Protein AF-P75148-F1 (afdb_monomer_lite)

Organism: Mycoplasma pneumoniae (strain ATCC 29342 / M129 / Subtype 1) (NCBI:txid272634)

pLDDT: mean 83.16, std 11.14, range [48.03, 94.62]

Foldseek 3Di:
DWDWDDDQFKIKIKDWPDWDWDDDDQQWIKIKTKMKIWIFTQDPDDPDDDDAHHRDIWIKIKIKMKTAAPVDGDDPVQQDPVVNFGKTFIWIKMAMATPDPNNNVVCVTPVNVVVGMDIDGRDIDSVVVVCVVVND

Secondary structure (DSSP, 8-state):
-EEEEE-SSEEEEEEEEEEEEEEEETTEEEEEEEEEEEEEE--S--SSS--PPTT-EEEEEEEEEEEE-SSS---GGGEEGGGTEEEEEEEEEEEEEESSHHHHHHHHSHHHHTTSEEEEEEEEEEHHHHHHHHH-

Radius of gyration: 17.59 Å; chains: 1; bounding box: 46×27×44 Å

Structure (mmCIF, N/CA/C/O backbone):
data_AF-P75148-F1
#
_entry.id   AF-P75148-F1
#
loop_
_atom_site.group_PDB
_atom_site.id
_atom_site.type_symbol
_atom_site.label_atom_id
_atom_site.label_alt_id
_atom_site.label_comp_id
_atom_site.label_asym_id
_atom_site.label_entity_id
_atom_site.label_seq_id
_atom_site.pdbx_PDB_ins_code
_atom_site.Cartn_x
_atom_site.Cartn_y
_atom_site.Cartn_z
_atom_site.occupancy
_atom_site.B_iso_or_equiv
_atom_site.auth_seq_id
_atom_site.auth_comp_id
_atom_site.auth_asym_id
_atom_site.auth_atom_id
_atom_site.pdbx_PDB_model_num
ATOM 1 N N . MET A 1 1 ? -13.034 -3.410 -14.388 1.00 48.03 1 MET A N 1
ATOM 2 C CA . MET A 1 1 ? -13.212 -2.039 -14.906 1.00 48.03 1 MET A CA 1
ATOM 3 C C . MET A 1 1 ? -11.846 -1.460 -15.230 1.00 48.03 1 MET A C 1
ATOM 5 O O . MET A 1 1 ? -10.883 -1.900 -14.612 1.00 48.03 1 MET A O 1
ATOM 9 N N . LYS A 1 2 ? -11.750 -0.571 -16.224 1.00 57.91 2 LYS A N 1
ATOM 10 C CA . LYS A 1 2 ? -10.514 0.127 -16.591 1.00 57.91 2 LYS A CA 1
ATOM 11 C C . LYS A 1 2 ? -10.777 1.623 -16.457 1.00 57.91 2 LYS A C 1
ATOM 13 O O . LYS A 1 2 ? -11.615 2.134 -17.196 1.00 57.91 2 LYS A O 1
ATOM 18 N N . ILE A 1 3 ? -10.085 2.297 -15.543 1.00 58.72 3 ILE A N 1
ATOM 19 C CA . ILE A 1 3 ? -10.056 3.763 -15.489 1.00 58.72 3 ILE A CA 1
ATOM 20 C C . ILE A 1 3 ? -8.789 4.263 -16.153 1.00 58.72 3 ILE A C 1
ATOM 22 O O . ILE A 1 3 ? -7.709 3.709 -15.943 1.00 58.72 3 ILE A O 1
ATOM 26 N N . SER A 1 4 ? -8.950 5.317 -16.951 1.00 59.22 4 SER A N 1
ATOM 27 C CA . SER A 1 4 ? -7.868 6.117 -17.506 1.00 59.22 4 SER A CA 1
ATOM 28 C C . SER A 1 4 ? -7.913 7.527 -16.921 1.00 59.22 4 SER A C 1
ATOM 30 O O . SER A 1 4 ? -8.882 8.251 -17.148 1.00 59.22 4 SER A O 1
ATOM 32 N N . LEU A 1 5 ? -6.857 7.933 -16.218 1.00 61.34 5 LEU A N 1
ATOM 33 C CA . LEU A 1 5 ? -6.591 9.337 -15.891 1.00 61.34 5 LEU A CA 1
ATOM 34 C C . LEU A 1 5 ? -5.468 9.829 -16.800 1.00 61.34 5 LEU A C 1
ATOM 36 O O . LEU A 1 5 ? -4.461 9.139 -16.945 1.00 61.34 5 LEU A O 1
ATOM 40 N N . SER A 1 6 ? -5.613 11.002 -17.411 1.00 58.41 6 SER A N 1
ATOM 41 C CA . SER A 1 6 ? -4.587 11.585 -18.280 1.00 58.41 6 SER A CA 1
ATOM 42 C C . SER A 1 6 ? -4.250 13.007 -17.857 1.00 58.41 6 SER A C 1
ATOM 44 O O . SER A 1 6 ? -5.140 13.842 -17.710 1.00 58.41 6 SER A O 1
ATOM 46 N N . THR A 1 7 ? -2.960 13.286 -17.725 1.00 70.19 7 THR A N 1
ATOM 47 C CA . THR A 1 7 ? -2.394 14.637 -17.679 1.00 70.19 7 THR A CA 1
ATOM 48 C C . THR A 1 7 ? -1.557 14.866 -18.941 1.00 70.19 7 THR A C 1
ATOM 50 O O . THR A 1 7 ? -1.349 13.945 -19.731 1.00 70.19 7 THR A O 1
ATOM 53 N N . SER A 1 8 ? -1.029 16.077 -19.137 1.00 75.94 8 SER A N 1
ATOM 54 C CA . SER A 1 8 ? -0.086 16.348 -20.234 1.00 75.94 8 SER A CA 1
ATOM 55 C C . SER A 1 8 ? 1.212 15.532 -20.141 1.00 75.94 8 SER A C 1
ATOM 57 O O . SER A 1 8 ? 1.906 15.383 -21.144 1.00 75.94 8 SER A O 1
ATOM 59 N N . LEU A 1 9 ? 1.545 15.002 -18.959 1.00 75.12 9 LEU A N 1
ATOM 60 C CA . LEU A 1 9 ? 2.811 14.317 -18.691 1.00 75.12 9 LEU A CA 1
ATOM 61 C C . LEU A 1 9 ? 2.688 12.795 -18.664 1.00 75.12 9 LEU A C 1
ATOM 63 O O . LEU A 1 9 ? 3.672 12.112 -18.935 1.00 75.12 9 LEU A O 1
ATOM 67 N N . PHE A 1 10 ? 1.518 12.247 -18.340 1.00 77.25 10 PHE A N 1
ATOM 68 C CA . PHE A 1 10 ? 1.318 10.801 -18.259 1.00 77.25 10 PHE A CA 1
ATOM 69 C C . PHE A 1 10 ? -0.160 10.412 -18.348 1.00 77.25 10 PHE A C 1
ATOM 71 O O . PHE A 1 10 ? -1.044 11.201 -18.010 1.00 77.25 10 PHE A O 1
ATOM 78 N N . SER A 1 11 ? -0.425 9.161 -18.724 1.00 85.62 11 SER A N 1
ATOM 79 C CA . SER A 1 11 ? -1.710 8.503 -18.468 1.00 85.62 11 SER A CA 1
ATOM 80 C C . SER A 1 11 ? -1.548 7.319 -17.530 1.00 85.62 11 SER A C 1
ATOM 82 O O . SER A 1 11 ? -0.566 6.587 -17.618 1.00 85.62 11 SER A O 1
ATOM 84 N N . ILE A 1 12 ? -2.536 7.105 -16.672 1.00 86.25 12 ILE A N 1
ATOM 85 C CA . ILE A 1 12 ? -2.616 5.972 -15.755 1.00 86.25 12 ILE A CA 1
ATOM 86 C C . ILE A 1 12 ? -3.782 5.107 -16.193 1.00 86.25 12 ILE A C 1
ATOM 88 O O . ILE A 1 12 ? -4.910 5.589 -16.238 1.00 86.25 12 ILE A O 1
ATOM 92 N N . GLU A 1 13 ? -3.516 3.840 -16.480 1.00 89.62 13 GLU A N 1
ATOM 93 C CA . GLU A 1 13 ? -4.540 2.812 -16.606 1.00 89.62 13 GLU A CA 1
ATOM 94 C C . GLU A 1 13 ? -4.541 1.940 -15.354 1.00 89.62 13 GLU A C 1
ATOM 96 O O . GLU A 1 13 ? -3.487 1.471 -14.927 1.00 89.62 13 GLU A O 1
ATOM 101 N N . GLN A 1 14 ? -5.719 1.694 -14.792 1.00 88.50 14 GLN A N 1
ATOM 102 C CA . GLN A 1 14 ? -5.897 0.874 -13.597 1.00 88.50 14 GLN A CA 1
ATOM 103 C C . GLN A 1 14 ? -6.704 -0.388 -13.908 1.00 88.50 14 GLN A C 1
ATOM 105 O O . GLN A 1 14 ? -7.690 -0.339 -14.647 1.00 88.50 14 GLN A O 1
ATOM 110 N N . LYS A 1 15 ? -6.328 -1.512 -13.294 1.00 90.88 15 LYS A N 1
ATOM 111 C CA . LYS A 1 15 ? -7.109 -2.751 -13.275 1.00 90.88 15 LYS A CA 1
ATOM 112 C C . LYS A 1 15 ? -7.091 -3.360 -11.877 1.00 90.88 15 LYS A C 1
ATOM 114 O O . LYS A 1 15 ? -6.032 -3.560 -11.302 1.00 90.88 15 LYS A O 1
ATOM 119 N N . VAL A 1 16 ? -8.259 -3.722 -11.360 1.00 91.12 16 VAL A N 1
ATOM 120 C CA . VAL A 1 16 ? -8.376 -4.505 -10.122 1.00 91.12 16 VAL A CA 1
ATOM 121 C C . VAL A 1 16 ? -7.947 -5.947 -10.406 1.00 91.12 16 VAL A C 1
ATOM 123 O O . VAL A 1 16 ? -8.542 -6.596 -11.268 1.00 91.12 16 VAL A O 1
ATOM 126 N N . GLU A 1 17 ? -6.912 -6.437 -9.720 1.00 92.94 17 GLU A N 1
ATOM 127 C CA . GLU A 1 17 ? -6.479 -7.842 -9.787 1.00 92.94 17 GLU A CA 1
ATOM 128 C C . GLU A 1 17 ? -7.303 -8.694 -8.825 1.00 92.94 17 GLU A C 1
ATOM 130 O O . GLU A 1 17 ? -7.887 -9.696 -9.229 1.00 92.94 17 GLU A O 1
ATOM 135 N N . TYR A 1 18 ? -7.406 -8.254 -7.571 1.00 92.19 18 TYR A N 1
ATOM 136 C CA . TYR A 1 18 ? -8.349 -8.809 -6.610 1.00 92.19 18 TYR A CA 1
ATOM 137 C C . TYR A 1 18 ? -8.810 -7.746 -5.618 1.00 92.19 18 TYR A C 1
ATOM 139 O O . TYR A 1 18 ? -8.129 -6.745 -5.373 1.00 92.19 18 TYR A O 1
ATOM 147 N N . PHE A 1 19 ? -9.971 -8.006 -5.029 1.00 91.50 19 PHE A N 1
ATOM 148 C CA . PHE A 1 19 ? -10.565 -7.205 -3.976 1.00 91.50 19 PHE A CA 1
ATOM 149 C C . PHE A 1 19 ? -11.323 -8.131 -3.028 1.00 91.50 19 PHE A C 1
ATOM 151 O O . PHE A 1 19 ? -12.309 -8.744 -3.430 1.00 91.50 19 PHE A O 1
ATOM 158 N N . ASN A 1 20 ? -10.862 -8.230 -1.785 1.00 92.19 20 ASN A N 1
ATOM 159 C CA . ASN A 1 20 ? -11.428 -9.119 -0.780 1.00 92.19 20 ASN A CA 1
ATOM 160 C C . ASN A 1 20 ? -11.859 -8.308 0.439 1.00 92.19 20 ASN A C 1
ATOM 162 O O . ASN A 1 20 ? -11.036 -7.629 1.050 1.00 92.19 20 ASN A O 1
ATOM 166 N N . LEU A 1 21 ? -13.135 -8.419 0.802 1.00 92.12 21 LEU A N 1
ATOM 167 C CA . LEU A 1 21 ? -13.683 -7.926 2.061 1.00 92.12 21 LEU A CA 1
ATOM 168 C C . LEU A 1 21 ? -13.926 -9.130 2.973 1.00 92.12 21 LEU A C 1
ATOM 170 O O . LEU A 1 21 ? -14.772 -9.968 2.674 1.00 92.12 21 LEU A O 1
ATOM 174 N N . ASN A 1 22 ? -13.209 -9.195 4.090 1.00 93.62 22 ASN A N 1
ATOM 175 C CA . ASN A 1 22 ? -13.519 -10.109 5.182 1.00 93.62 22 ASN A CA 1
ATOM 176 C C . ASN A 1 22 ? -14.321 -9.329 6.218 1.00 93.62 22 ASN A C 1
ATOM 178 O O . ASN A 1 22 ? -13.799 -8.384 6.806 1.00 93.62 22 ASN A O 1
ATOM 182 N N . TYR A 1 23 ? -15.574 -9.709 6.431 1.00 91.50 23 TYR A N 1
ATOM 183 C CA . TYR A 1 23 ? -16.480 -9.020 7.342 1.00 91.50 23 TYR A CA 1
ATOM 184 C C . TYR A 1 23 ? -16.967 -9.980 8.425 1.00 91.50 23 TYR A C 1
ATOM 186 O O . TYR A 1 23 ? -17.508 -11.038 8.105 1.00 91.50 23 TYR A O 1
ATOM 194 N N . GLN A 1 24 ? -16.792 -9.596 9.689 1.00 91.44 24 GLN A N 1
ATOM 195 C CA . GLN A 1 24 ? -17.392 -10.272 10.841 1.00 91.44 24 GLN A CA 1
ATOM 196 C C . GLN A 1 24 ? -18.353 -9.338 11.585 1.00 91.44 24 GLN A C 1
ATOM 198 O O . GLN A 1 24 ? -19.448 -9.745 11.965 1.00 91.44 24 GLN A O 1
ATOM 203 N N . SER A 1 25 ? -17.967 -8.074 11.769 1.00 88.69 25 SER A N 1
ATOM 204 C CA . SER A 1 25 ? -18.799 -7.023 12.362 1.00 88.69 25 SER A CA 1
ATOM 205 C C . SER A 1 25 ? -18.310 -5.632 11.934 1.00 88.69 25 SER A C 1
ATOM 207 O O . SER A 1 25 ? -17.293 -5.498 11.257 1.00 88.69 25 SER A O 1
ATOM 209 N N . LEU A 1 26 ? -18.998 -4.561 12.346 1.00 83.81 26 LEU A N 1
ATOM 210 C CA . LEU A 1 26 ? -18.538 -3.183 12.090 1.00 83.81 26 LEU A CA 1
ATOM 211 C C . LEU A 1 26 ? -17.221 -2.837 12.807 1.00 83.81 26 LEU A C 1
ATOM 213 O O . LEU A 1 26 ? -16.513 -1.937 12.365 1.00 83.81 26 LEU A O 1
ATOM 217 N N . SER A 1 27 ? -16.885 -3.568 13.871 1.00 86.69 27 SER A N 1
ATOM 218 C CA . SER A 1 27 ? -15.624 -3.428 14.611 1.00 86.69 27 SER A CA 1
ATOM 219 C C . SER A 1 27 ? -14.595 -4.497 14.234 1.00 86.69 27 SER A C 1
ATOM 221 O O . SER A 1 27 ? -13.480 -4.474 14.741 1.00 86.69 27 SER A O 1
ATOM 223 N N . ASP A 1 28 ? -14.957 -5.433 13.354 1.00 90.25 28 ASP A N 1
ATOM 224 C CA . ASP A 1 28 ? -14.077 -6.498 12.886 1.00 90.25 28 ASP A CA 1
ATOM 225 C C . ASP A 1 28 ? -14.336 -6.773 11.405 1.00 90.25 28 ASP A C 1
ATOM 227 O O . ASP A 1 28 ? -15.186 -7.577 11.002 1.00 90.25 28 ASP A O 1
ATOM 231 N N . PHE A 1 29 ? -13.601 -6.036 10.583 1.00 92.25 29 PHE A N 1
ATOM 232 C CA . PHE A 1 29 ? -13.535 -6.261 9.155 1.00 92.25 29 PHE A CA 1
ATOM 233 C C . PHE A 1 29 ? -12.136 -5.939 8.637 1.00 92.25 29 PHE A C 1
ATOM 235 O O . PHE A 1 29 ? -11.362 -5.184 9.237 1.00 92.25 29 PHE A O 1
ATOM 242 N N . SER A 1 30 ? -11.827 -6.477 7.464 1.00 94.06 30 SER A N 1
ATOM 243 C CA . SER A 1 30 ? -10.662 -6.079 6.690 1.00 94.06 30 SER A CA 1
ATOM 244 C C . SER A 1 30 ? -10.966 -6.059 5.204 1.00 94.06 30 SER A C 1
ATOM 246 O O . SER A 1 30 ? -11.736 -6.872 4.698 1.00 94.06 30 SER A O 1
ATOM 248 N N . VAL A 1 31 ? -10.329 -5.136 4.498 1.00 93.06 31 VAL A N 1
ATOM 249 C CA . VAL A 1 31 ? -10.310 -5.091 3.042 1.00 93.06 31 VAL A CA 1
ATOM 250 C C . VAL A 1 31 ? -8.876 -5.250 2.590 1.00 93.06 31 VAL A C 1
ATOM 252 O O . VAL A 1 31 ? -8.006 -4.514 3.046 1.00 93.06 31 VAL A O 1
ATOM 255 N N . VAL A 1 32 ? -8.635 -6.180 1.674 1.00 94.50 32 VAL A N 1
ATOM 256 C CA . VAL A 1 32 ? -7.346 -6.331 1.001 1.00 94.50 32 VAL A CA 1
ATOM 257 C C . VAL A 1 32 ? -7.586 -6.277 -0.495 1.00 94.50 32 VAL A C 1
ATOM 259 O O . VAL A 1 32 ? -8.415 -7.016 -1.028 1.00 94.50 32 VAL A O 1
ATOM 262 N N . ALA A 1 33 ? -6.855 -5.408 -1.180 1.00 93.88 33 ALA A N 1
ATOM 263 C CA . ALA A 1 33 ? -6.959 -5.260 -2.620 1.00 93.88 33 ALA A CA 1
ATOM 264 C C . ALA A 1 33 ? -5.580 -5.187 -3.262 1.00 93.88 33 ALA A C 1
ATOM 266 O O . ALA A 1 33 ? -4.630 -4.660 -2.678 1.00 93.88 33 ALA A O 1
ATOM 267 N N . LYS A 1 34 ? -5.500 -5.673 -4.497 1.00 94.62 34 LYS A N 1
ATOM 268 C CA . LYS A 1 34 ? -4.353 -5.467 -5.372 1.00 94.62 34 LYS A CA 1
ATOM 269 C C . LYS A 1 34 ? -4.835 -4.882 -6.684 1.00 94.62 34 LYS A C 1
ATOM 271 O O . LYS A 1 34 ? -5.690 -5.467 -7.352 1.00 94.62 34 LYS A O 1
ATOM 276 N N . LEU A 1 35 ? -4.274 -3.739 -7.050 1.00 92.88 35 LEU A N 1
ATOM 277 C CA . LEU A 1 35 ? -4.532 -3.073 -8.318 1.00 92.88 35 LEU A CA 1
ATOM 278 C C . LEU A 1 35 ? -3.270 -3.119 -9.175 1.00 92.88 35 LEU A C 1
ATOM 280 O O . LEU A 1 35 ? -2.178 -2.832 -8.693 1.00 92.88 35 LEU A O 1
ATOM 284 N N . ASN A 1 36 ? -3.419 -3.446 -10.451 1.00 92.81 36 ASN A N 1
ATOM 285 C CA . ASN A 1 36 ? -2.372 -3.265 -11.441 1.00 92.81 36 ASN A CA 1
ATOM 286 C C . ASN A 1 36 ? -2.520 -1.886 -12.078 1.00 92.81 36 ASN A C 1
ATOM 288 O O . ASN A 1 36 ? -3.581 -1.553 -12.610 1.00 92.81 36 ASN A O 1
ATOM 292 N N . TYR A 1 37 ? -1.433 -1.134 -12.099 1.00 90.19 37 TYR A N 1
ATOM 293 C CA . TYR A 1 37 ? -1.339 0.130 -12.801 1.00 90.19 37 TYR A CA 1
ATOM 294 C C . TYR A 1 37 ? -0.396 0.027 -13.991 1.00 90.19 37 TYR A C 1
ATOM 296 O O . TYR A 1 37 ? 0.678 -0.569 -13.906 1.00 90.19 37 TYR A O 1
ATOM 304 N N . THR A 1 38 ? -0.794 0.649 -15.095 1.00 92.00 38 THR A N 1
ATOM 305 C CA . THR A 1 38 ? 0.071 0.930 -16.240 1.00 92.00 38 THR A CA 1
ATOM 306 C C . THR A 1 38 ? 0.178 2.437 -16.401 1.00 92.00 38 THR A C 1
ATOM 308 O O . THR A 1 38 ? -0.803 3.102 -16.727 1.00 92.00 38 THR A O 1
ATOM 311 N N . PHE A 1 39 ? 1.370 2.980 -16.188 1.00 87.81 39 PHE A N 1
ATOM 312 C CA . PHE A 1 39 ? 1.666 4.390 -16.403 1.00 87.81 39 PHE A CA 1
ATOM 313 C C . PHE A 1 39 ? 2.313 4.526 -17.771 1.00 87.81 39 PHE A C 1
ATOM 315 O O . PHE A 1 39 ? 3.338 3.907 -18.032 1.00 87.81 39 PHE A O 1
ATOM 322 N N . THR A 1 40 ? 1.717 5.320 -18.653 1.00 88.88 40 THR A N 1
ATOM 323 C CA . THR A 1 40 ? 2.339 5.686 -19.929 1.00 88.88 40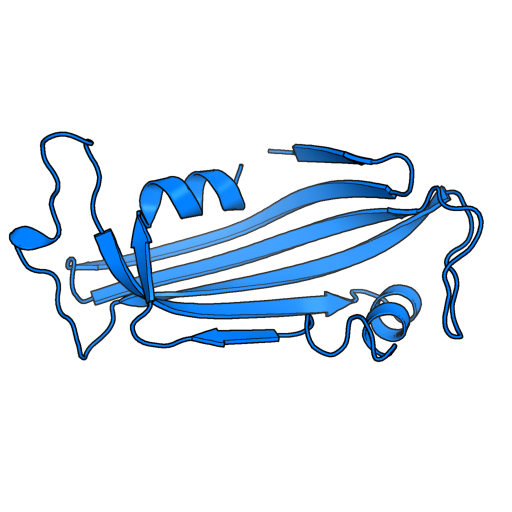 THR A CA 1
ATOM 324 C C . THR A 1 40 ? 2.898 7.088 -19.797 1.00 88.88 40 THR A C 1
ATOM 326 O O . THR A 1 40 ? 2.152 8.022 -19.503 1.00 88.88 40 THR A O 1
ATOM 329 N N . TRP A 1 41 ? 4.205 7.231 -19.981 1.00 85.25 41 TRP A N 1
ATOM 330 C CA . TRP A 1 41 ? 4.893 8.508 -19.853 1.00 85.25 41 TRP A CA 1
ATOM 331 C C . TRP A 1 41 ? 4.833 9.302 -21.161 1.00 85.25 41 TRP A C 1
ATOM 333 O O . TRP A 1 41 ? 5.178 8.785 -22.218 1.00 85.25 41 TRP A O 1
ATOM 343 N N . TYR A 1 42 ? 4.422 10.567 -21.110 1.00 84.88 42 TYR A N 1
ATOM 344 C CA . TYR A 1 42 ? 4.359 11.468 -22.272 1.00 84.88 42 TYR A CA 1
ATOM 345 C C . TYR A 1 42 ? 5.241 12.709 -22.138 1.00 84.88 42 TYR A C 1
ATOM 347 O O . TYR A 1 42 ? 5.400 13.442 -23.119 1.00 84.88 42 TYR A O 1
ATOM 355 N N . GLY A 1 43 ? 5.810 12.943 -20.954 1.00 77.19 43 GLY A N 1
ATOM 356 C CA . GLY A 1 43 ? 6.766 14.016 -20.737 1.00 77.19 43 GLY A CA 1
ATOM 357 C C . GLY A 1 43 ? 8.024 13.837 -21.587 1.00 77.19 43 GLY A C 1
ATOM 358 O O . GLY A 1 43 ? 8.405 12.728 -21.960 1.00 77.19 43 GLY A O 1
ATOM 359 N N . ASN A 1 44 ? 8.669 14.955 -21.905 1.00 71.81 44 ASN A N 1
ATOM 360 C CA . ASN A 1 44 ? 9.931 14.935 -22.640 1.00 71.81 44 ASN A CA 1
ATOM 361 C C . ASN A 1 44 ? 11.143 14.813 -21.699 1.00 71.81 44 ASN A C 1
ATOM 363 O O . ASN A 1 44 ? 12.180 14.352 -22.150 1.00 71.81 44 ASN A O 1
ATOM 367 N N . ASP A 1 45 ? 10.986 15.143 -20.410 1.00 65.00 45 ASP A N 1
ATOM 368 C CA . ASP A 1 45 ? 12.049 15.100 -19.403 1.00 65.00 45 ASP A CA 1
ATOM 369 C C . ASP A 1 45 ? 11.491 14.686 -18.035 1.00 65.00 45 ASP A C 1
ATOM 371 O O . ASP A 1 45 ? 10.422 15.148 -17.628 1.00 65.00 45 ASP A O 1
ATOM 375 N N . PHE A 1 46 ? 12.236 13.853 -17.306 1.00 64.94 46 PHE A N 1
ATOM 376 C CA . PHE A 1 46 ? 12.041 13.622 -15.874 1.00 64.94 46 PHE A CA 1
ATOM 377 C C . PHE A 1 46 ? 13.312 14.070 -15.156 1.00 64.94 46 PHE A C 1
ATOM 379 O O . PHE A 1 46 ? 14.414 13.643 -15.508 1.00 64.94 46 PHE A O 1
ATOM 386 N N . SER A 1 47 ? 13.190 14.964 -14.178 1.00 54.12 47 SER A N 1
ATOM 387 C CA . SER A 1 47 ? 14.342 15.385 -13.391 1.00 54.12 47 SER A CA 1
ATOM 388 C C . SER A 1 47 ? 14.698 14.287 -12.385 1.00 54.12 47 SER A C 1
ATOM 390 O O . SER A 1 47 ? 13.825 13.768 -11.697 1.00 54.12 47 SER A O 1
ATOM 392 N N . ILE A 1 48 ? 16.001 13.989 -12.280 1.00 58.81 48 ILE A N 1
ATOM 393 C CA . ILE A 1 48 ? 16.655 13.025 -11.367 1.00 58.81 48 ILE A CA 1
ATOM 394 C C . ILE A 1 48 ? 16.878 11.631 -11.986 1.00 58.81 48 ILE A C 1
ATOM 396 O O . ILE A 1 48 ? 16.108 10.704 -11.783 1.00 58.81 48 ILE A O 1
ATOM 400 N N . GLY A 1 49 ? 18.011 11.476 -12.685 1.00 61.78 49 GLY A N 1
ATOM 401 C CA . GLY A 1 49 ? 18.762 10.215 -12.843 1.00 61.78 49 GLY A CA 1
ATOM 402 C C . GLY A 1 49 ? 18.161 9.099 -13.707 1.00 61.78 49 GLY A C 1
ATOM 403 O O . GLY A 1 49 ? 18.901 8.223 -14.148 1.00 61.78 49 GLY A O 1
ATOM 404 N N . PHE A 1 50 ? 16.860 9.121 -13.972 1.00 67.19 50 PHE A N 1
ATOM 405 C CA . PHE A 1 50 ? 16.176 8.134 -14.795 1.00 67.19 50 PHE A CA 1
ATOM 406 C C . PHE A 1 50 ? 14.903 8.759 -15.367 1.00 67.19 50 PHE A C 1
ATOM 408 O O . PHE A 1 50 ? 14.005 9.156 -14.627 1.00 67.19 50 PHE A O 1
ATOM 415 N N . ALA A 1 51 ? 14.850 8.860 -16.694 1.00 70.75 51 ALA A N 1
ATOM 416 C CA . ALA A 1 51 ? 13.694 9.360 -17.419 1.00 70.75 51 ALA A CA 1
ATOM 417 C C . ALA A 1 51 ? 13.175 8.247 -18.338 1.00 70.75 51 ALA A C 1
ATOM 419 O O . ALA A 1 51 ? 13.917 7.822 -19.232 1.00 70.75 51 ALA A O 1
ATOM 420 N N . PRO A 1 52 ? 11.938 7.756 -18.136 1.00 76.06 52 PRO A N 1
ATOM 421 C CA . PRO A 1 52 ? 11.315 6.867 -19.103 1.00 76.06 52 PRO A CA 1
ATOM 422 C C . PRO A 1 52 ? 11.217 7.569 -20.462 1.00 76.06 52 PRO A C 1
ATOM 424 O O . PRO A 1 52 ? 11.030 8.787 -20.551 1.00 76.06 52 PRO A O 1
ATOM 427 N N . LYS A 1 53 ? 11.348 6.806 -21.543 1.00 83.12 53 LYS A N 1
ATOM 428 C CA . LYS A 1 53 ? 11.170 7.328 -22.898 1.00 83.12 53 LYS A CA 1
ATOM 429 C C . LYS A 1 53 ? 9.729 7.783 -23.076 1.00 83.12 53 LYS A C 1
ATOM 431 O O . LYS A 1 53 ? 8.793 7.202 -22.530 1.00 83.12 53 LYS A O 1
ATOM 436 N N . LYS A 1 54 ? 9.524 8.805 -23.901 1.00 86.50 54 LYS A N 1
ATOM 437 C CA . LYS A 1 54 ? 8.177 9.191 -24.317 1.00 86.50 54 LYS A CA 1
ATOM 438 C C . LYS A 1 54 ? 7.461 7.993 -24.956 1.00 86.50 54 LYS A C 1
ATOM 440 O O . LYS A 1 54 ? 7.984 7.376 -25.881 1.00 86.50 54 LYS A O 1
ATOM 445 N N . GLY A 1 55 ? 6.270 7.681 -24.460 1.00 88.25 55 GLY A N 1
ATOM 446 C CA . GLY A 1 55 ? 5.464 6.516 -24.820 1.00 88.25 55 GLY A CA 1
ATOM 447 C C . GLY A 1 55 ? 5.800 5.237 -24.046 1.00 88.25 55 GLY A C 1
ATOM 448 O O . GLY A 1 55 ? 5.117 4.231 -24.236 1.00 88.25 55 GLY A O 1
ATOM 449 N N . GLU A 1 56 ? 6.819 5.242 -23.182 1.00 88.38 56 GLU A N 1
ATOM 450 C CA . GLU A 1 56 ? 7.182 4.076 -22.377 1.00 88.38 56 GLU A CA 1
ATOM 451 C C . GLU A 1 56 ? 6.085 3.755 -21.362 1.00 88.38 56 GLU A C 1
ATOM 453 O O . GLU A 1 56 ? 5.495 4.645 -20.739 1.00 88.38 56 GLU A O 1
ATOM 458 N N . LYS A 1 57 ? 5.810 2.456 -21.224 1.00 91.25 57 LYS A N 1
ATOM 459 C CA . LYS A 1 57 ? 4.854 1.916 -20.265 1.00 91.25 57 LYS A CA 1
ATOM 460 C C . LYS A 1 57 ? 5.601 1.367 -19.064 1.00 91.25 57 LYS A C 1
ATOM 462 O O . LYS A 1 57 ? 6.515 0.565 -19.219 1.00 91.25 57 LYS A O 1
ATOM 467 N N . LEU A 1 58 ? 5.158 1.776 -17.889 1.00 88.88 58 LEU A N 1
ATOM 468 C CA . LEU A 1 58 ? 5.675 1.366 -16.596 1.00 88.88 58 LEU A CA 1
ATOM 469 C C . LEU A 1 58 ? 4.567 0.631 -15.850 1.00 88.88 58 LEU A C 1
ATOM 471 O O . LEU A 1 58 ? 3.411 1.066 -15.867 1.00 88.88 58 LEU A O 1
ATOM 475 N N . TYR A 1 59 ? 4.908 -0.472 -15.199 1.00 92.50 59 TYR A N 1
ATOM 476 C CA . TYR A 1 59 ? 3.930 -1.389 -14.636 1.00 92.50 59 TYR A CA 1
ATOM 477 C C . TYR A 1 59 ? 4.126 -1.535 -13.136 1.00 92.50 59 TYR A C 1
ATOM 479 O O . TYR A 1 59 ? 5.214 -1.876 -12.667 1.00 92.50 59 TYR A O 1
ATOM 487 N N . PHE A 1 60 ? 3.047 -1.335 -12.385 1.00 91.56 60 PHE A N 1
ATOM 488 C CA . PHE A 1 60 ? 3.086 -1.378 -10.929 1.00 91.56 60 PHE A CA 1
ATOM 489 C C . PHE A 1 60 ? 1.936 -2.175 -10.348 1.00 91.56 60 PHE A C 1
ATOM 491 O O . PHE A 1 60 ? 0.840 -2.205 -10.905 1.00 91.56 60 PHE A O 1
ATOM 498 N N . ASP A 1 61 ? 2.191 -2.778 -9.198 1.00 93.56 61 ASP A N 1
ATOM 499 C CA . ASP A 1 61 ? 1.180 -3.373 -8.343 1.00 93.56 61 ASP A CA 1
ATOM 500 C C . ASP A 1 61 ? 1.012 -2.487 -7.103 1.00 93.56 61 ASP A C 1
ATOM 502 O O . ASP A 1 61 ? 1.978 -2.201 -6.397 1.00 93.56 61 ASP A O 1
ATOM 506 N N . LEU A 1 62 ? -0.215 -2.034 -6.849 1.00 91.81 62 LEU A N 1
ATOM 507 C CA . LEU A 1 62 ? -0.592 -1.310 -5.642 1.00 91.81 62 LEU A CA 1
ATOM 508 C C . LEU A 1 62 ? -1.381 -2.241 -4.734 1.00 91.81 62 LEU A C 1
ATOM 510 O O . LEU A 1 62 ? -2.463 -2.713 -5.086 1.00 91.81 62 LEU A O 1
ATOM 514 N N . PHE A 1 63 ? -0.827 -2.493 -3.562 1.00 93.81 63 PHE A N 1
ATOM 515 C CA . PHE A 1 63 ? -1.443 -3.262 -2.499 1.00 93.81 63 PHE A CA 1
ATOM 516 C C . PHE A 1 63 ? -2.115 -2.294 -1.539 1.00 93.81 63 PHE A C 1
ATOM 518 O O . PHE A 1 63 ? -1.480 -1.345 -1.089 1.00 93.81 63 PHE A O 1
ATOM 525 N N . PHE A 1 64 ? -3.373 -2.553 -1.206 1.00 91.94 64 PHE A N 1
ATOM 526 C CA . PHE A 1 64 ? -4.138 -1.794 -0.226 1.00 91.94 64 PHE A CA 1
ATOM 527 C C . PHE A 1 64 ? -4.624 -2.719 0.874 1.00 91.94 64 PHE A C 1
ATOM 529 O O . PHE A 1 64 ? -5.098 -3.824 0.600 1.00 91.94 64 PHE A O 1
ATOM 536 N N . THR A 1 65 ? -4.537 -2.259 2.115 1.00 94.12 65 THR A N 1
ATOM 537 C CA . THR A 1 65 ? -5.135 -2.930 3.262 1.00 94.12 65 THR A CA 1
ATOM 538 C C . THR A 1 65 ? -5.857 -1.918 4.137 1.00 94.12 65 THR A C 1
ATOM 540 O O . THR A 1 65 ? -5.280 -0.917 4.549 1.00 94.12 65 THR A O 1
ATOM 543 N N . PHE A 1 66 ? -7.112 -2.216 4.450 1.00 93.12 66 PHE A N 1
ATOM 544 C CA . PHE A 1 66 ? -7.879 -1.563 5.503 1.00 93.12 66 PHE A CA 1
ATOM 545 C C . PHE A 1 66 ? -8.220 -2.599 6.558 1.00 93.12 66 PHE A C 1
ATOM 547 O O . PHE A 1 66 ? -8.610 -3.718 6.221 1.00 93.12 66 PHE A O 1
ATOM 554 N N . LYS A 1 67 ? -8.109 -2.233 7.827 1.00 94.31 67 LYS A N 1
ATOM 555 C CA . LYS A 1 67 ? -8.593 -3.031 8.955 1.00 94.31 67 LYS A CA 1
ATOM 556 C C . LYS A 1 67 ? -9.350 -2.127 9.905 1.00 94.31 67 LYS A C 1
ATOM 558 O O . LYS A 1 67 ? -8.915 -0.997 10.110 1.00 94.31 67 LYS A O 1
ATOM 563 N N . ALA A 1 68 ? -10.448 -2.613 10.472 1.00 92.88 68 ALA A N 1
ATOM 564 C CA . ALA A 1 68 ? -11.126 -1.912 11.557 1.00 92.88 68 ALA A CA 1
ATOM 565 C C . ALA A 1 68 ? -10.124 -1.571 12.671 1.00 92.88 68 ALA A C 1
ATOM 56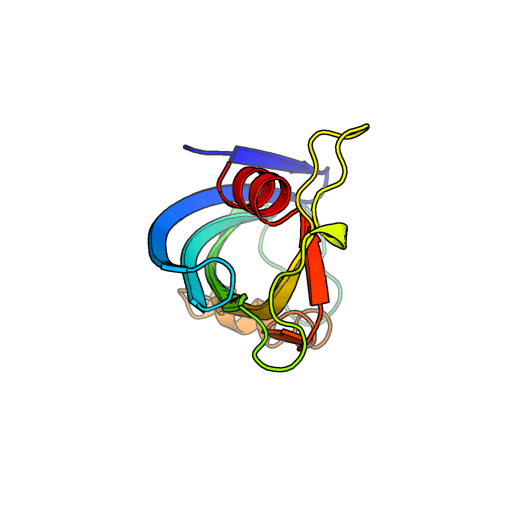7 O O . ALA A 1 68 ? -9.268 -2.396 13.007 1.00 92.88 68 ALA A O 1
ATOM 568 N N . SER A 1 69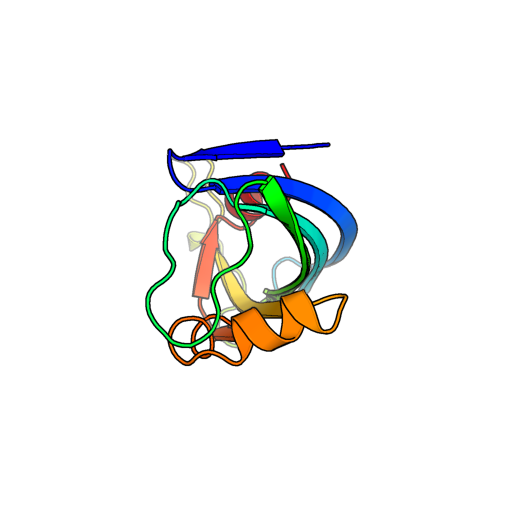 ? -10.203 -0.356 13.215 1.00 92.88 69 SER A N 1
ATOM 569 C CA . SER A 1 69 ? -9.362 0.006 14.349 1.00 92.88 69 SER A CA 1
ATOM 570 C C . SER A 1 69 ? -9.830 -0.724 15.616 1.00 92.88 69 SER A C 1
ATOM 572 O O . SER A 1 69 ? -11.006 -0.618 15.974 1.00 92.88 69 SER A O 1
ATOM 574 N N . PRO A 1 70 ? -8.921 -1.389 16.353 1.00 87.25 70 PRO A N 1
ATOM 575 C CA . PRO A 1 70 ? -9.245 -1.947 17.662 1.00 87.25 70 PRO A CA 1
ATOM 576 C C . PRO A 1 70 ? -9.419 -0.867 18.744 1.00 87.25 70 PRO A C 1
ATOM 578 O O . PRO A 1 70 ? -10.083 -1.117 19.746 1.00 87.25 70 PRO A O 1
ATOM 581 N N . ASN A 1 71 ? -8.832 0.323 18.559 1.00 89.50 71 ASN A N 1
ATOM 582 C CA . ASN A 1 71 ? -8.836 1.403 19.552 1.00 89.50 71 ASN A CA 1
ATOM 583 C C . ASN A 1 71 ? -10.111 2.252 19.488 1.00 89.50 71 ASN A C 1
ATOM 585 O O . ASN A 1 71 ? -10.513 2.847 20.485 1.00 89.50 71 ASN A O 1
ATOM 589 N N . HIS A 1 72 ? -10.740 2.302 18.314 1.00 90.25 72 HIS A N 1
ATOM 590 C CA . HIS A 1 72 ? -11.938 3.090 18.047 1.00 90.25 72 HIS A CA 1
ATOM 591 C C . HIS A 1 72 ? -13.002 2.189 17.412 1.00 90.25 72 HIS A C 1
ATOM 593 O O . HIS A 1 72 ? -13.227 2.259 16.198 1.00 90.25 72 HIS A O 1
ATOM 599 N N . PRO A 1 73 ? -13.632 1.307 18.214 1.00 84.94 73 PRO A N 1
ATOM 600 C CA . PRO A 1 73 ? -14.711 0.465 17.729 1.00 84.94 73 PRO A CA 1
ATOM 601 C C . PRO A 1 73 ? -15.850 1.331 17.195 1.00 84.94 73 PRO A C 1
ATOM 603 O O . PRO A 1 73 ? -16.054 2.470 17.619 1.00 84.94 73 PRO A O 1
ATOM 606 N N . PHE A 1 74 ? -16.609 0.772 16.262 1.00 87.38 74 PHE A N 1
ATOM 607 C CA . PHE A 1 74 ? -17.729 1.481 15.670 1.00 87.38 74 PHE A CA 1
ATOM 608 C C . PHE A 1 74 ? -18.783 1.851 16.729 1.00 87.38 74 PHE A C 1
ATOM 610 O O . PHE A 1 74 ? -19.206 1.000 17.515 1.00 87.38 74 PHE A O 1
ATOM 617 N N . ALA A 1 75 ? -19.251 3.099 16.702 1.00 86.69 75 ALA A N 1
ATOM 618 C CA . ALA A 1 75 ? -20.312 3.625 17.554 1.00 86.69 75 ALA A CA 1
ATOM 619 C C . ALA A 1 75 ? -21.410 4.309 16.717 1.00 86.69 75 ALA A C 1
ATOM 621 O O . ALA A 1 75 ? -21.212 4.659 15.558 1.00 86.69 75 ALA A O 1
ATOM 622 N N . ALA A 1 76 ? -22.596 4.523 17.295 1.00 85.75 76 ALA A N 1
ATOM 623 C CA . ALA A 1 76 ? -23.725 5.122 16.570 1.00 85.75 76 ALA A CA 1
ATOM 624 C C . ALA A 1 76 ? -23.418 6.531 16.018 1.00 85.75 76 ALA A C 1
ATOM 626 O O . ALA A 1 76 ? -23.903 6.892 14.952 1.00 85.75 76 ALA A O 1
ATOM 627 N N . GLU A 1 77 ? -22.562 7.296 16.699 1.00 86.00 77 GLU A N 1
ATOM 628 C CA . GLU A 1 77 ? -22.078 8.619 16.271 1.00 86.00 77 GLU A CA 1
ATOM 629 C C . GLU A 1 77 ? -21.255 8.606 14.969 1.00 86.00 77 GLU A C 1
ATOM 631 O O . GLU A 1 77 ? -21.048 9.646 14.343 1.00 86.00 77 GLU A O 1
ATOM 636 N N . ASN A 1 78 ? -20.781 7.434 14.539 1.00 86.00 78 ASN A N 1
ATOM 637 C CA . ASN A 1 78 ? -20.116 7.261 13.251 1.00 86.00 78 ASN A CA 1
ATOM 638 C C . ASN A 1 78 ? -21.091 7.311 12.070 1.00 86.00 78 ASN A C 1
ATOM 640 O O . ASN A 1 78 ? -20.660 7.527 10.933 1.00 86.00 78 ASN A O 1
ATOM 644 N N . PHE A 1 79 ? -22.383 7.098 12.325 1.00 85.31 79 PHE A N 1
ATOM 645 C CA . PHE A 1 79 ? -23.429 7.257 11.332 1.00 85.31 79 PHE A CA 1
ATOM 646 C C . PHE A 1 79 ? -23.799 8.738 11.231 1.00 85.31 79 PHE A C 1
ATOM 648 O O . PHE A 1 79 ? -24.179 9.356 12.224 1.00 85.31 79 PHE A O 1
ATOM 655 N N . LYS A 1 80 ? -23.687 9.310 10.029 1.00 84.69 80 LYS A N 1
ATOM 656 C CA . LYS A 1 80 ? -24.067 10.694 9.729 1.00 84.69 80 LYS A CA 1
ATOM 657 C C . LYS A 1 80 ? -25.321 10.681 8.849 1.00 84.69 80 LYS A C 1
ATOM 659 O O . LYS A 1 80 ? -25.181 10.607 7.626 1.00 84.69 80 LYS A O 1
ATOM 664 N N . PRO A 1 81 ? -26.533 10.738 9.438 1.00 77.94 81 PRO A N 1
ATOM 665 C CA . PRO A 1 81 ? -27.784 10.629 8.689 1.00 77.94 81 PRO A CA 1
ATOM 666 C C . PRO A 1 81 ? -27.899 11.670 7.575 1.00 77.94 81 PRO A C 1
ATOM 668 O O . PRO A 1 81 ? -28.285 11.333 6.463 1.00 77.94 81 PRO A O 1
ATOM 671 N N . ASP A 1 82 ? -27.490 12.910 7.854 1.00 83.19 82 ASP A N 1
ATOM 672 C CA . ASP A 1 82 ? -27.658 14.040 6.932 1.00 83.19 82 ASP A CA 1
ATOM 673 C C . ASP A 1 82 ? -26.806 13.931 5.659 1.00 83.19 82 ASP A C 1
ATOM 675 O O . ASP A 1 82 ? -27.100 14.583 4.660 1.00 83.19 82 ASP A O 1
ATOM 679 N N . SER A 1 83 ? -25.734 13.134 5.686 1.00 81.31 83 SER A N 1
ATOM 680 C CA . SER A 1 83 ? -24.825 12.953 4.550 1.00 81.31 83 SER A CA 1
ATOM 681 C C . SER A 1 83 ? -24.805 11.531 3.998 1.00 81.31 83 SER A C 1
ATOM 683 O O . SER A 1 83 ? -23.981 11.245 3.128 1.00 81.31 83 SER A O 1
ATOM 685 N N . GLU A 1 84 ? -25.654 10.640 4.524 1.00 76.12 84 GLU A N 1
ATOM 686 C CA . GLU A 1 84 ? -25.638 9.197 4.236 1.00 76.12 84 GLU A CA 1
ATOM 687 C C . GLU A 1 84 ? -24.226 8.585 4.358 1.00 76.12 84 GLU A C 1
ATOM 689 O O . GLU A 1 84 ? -23.870 7.605 3.699 1.00 76.12 84 GLU A O 1
ATOM 694 N N . ALA A 1 85 ? -23.384 9.189 5.203 1.00 81.62 85 ALA A N 1
ATOM 695 C CA . ALA A 1 85 ? -21.995 8.805 5.370 1.00 81.62 85 ALA A CA 1
ATOM 696 C C . ALA A 1 85 ? -21.828 7.932 6.610 1.00 81.62 85 ALA A C 1
ATOM 698 O O . ALA A 1 85 ? -22.421 8.177 7.662 1.00 81.62 85 ALA A O 1
ATOM 699 N N . ILE A 1 86 ? -20.955 6.937 6.489 1.00 84.56 86 ILE A N 1
ATOM 700 C CA . ILE A 1 86 ? -20.552 6.084 7.601 1.00 84.56 86 ILE A CA 1
ATOM 701 C C . ILE A 1 86 ? -19.041 6.197 7.730 1.00 84.56 86 ILE A C 1
ATOM 703 O O . ILE A 1 86 ? -18.302 5.757 6.845 1.00 84.56 86 ILE A O 1
ATOM 707 N N . ASP A 1 87 ? -18.595 6.809 8.823 1.00 88.38 87 ASP A N 1
ATOM 708 C CA . ASP A 1 87 ? -17.177 7.013 9.082 1.00 88.38 87 ASP A CA 1
ATOM 709 C C . ASP A 1 87 ? -16.609 5.863 9.912 1.00 88.38 87 ASP A C 1
ATOM 711 O O . ASP A 1 87 ? -16.972 5.677 11.071 1.00 88.38 87 ASP A O 1
ATOM 715 N N . PHE A 1 88 ? -15.649 5.138 9.357 1.00 90.69 88 PHE A N 1
ATOM 716 C CA . PHE A 1 88 ? -14.929 4.082 10.055 1.00 90.69 88 PHE A CA 1
ATOM 717 C C . PHE A 1 88 ? -13.570 4.589 10.512 1.00 90.69 88 PHE A C 1
ATOM 719 O O . PHE A 1 88 ? -12.881 5.268 9.753 1.00 90.69 88 PHE A O 1
ATOM 726 N N . TYR A 1 89 ? -13.165 4.216 11.723 1.00 92.88 89 TYR A N 1
ATOM 727 C CA . TYR A 1 89 ? -11.764 4.286 12.117 1.00 92.88 89 TYR A CA 1
ATOM 728 C C . TYR A 1 89 ? -11.069 3.019 11.640 1.00 92.88 89 TYR A C 1
ATOM 730 O O . TYR A 1 89 ? -11.498 1.907 11.954 1.00 92.88 89 TYR A O 1
ATOM 738 N N . VAL A 1 90 ? -10.014 3.187 10.851 1.00 92.88 90 VAL A N 1
ATOM 739 C CA . VAL A 1 90 ? -9.288 2.080 10.236 1.00 92.88 90 VAL A CA 1
ATOM 740 C C . VAL A 1 90 ? -7.786 2.245 10.394 1.00 92.88 90 VAL A C 1
ATOM 742 O O . VAL A 1 90 ? -7.252 3.350 10.303 1.00 92.88 90 VAL A O 1
ATOM 745 N N . SER A 1 91 ? -7.092 1.123 10.548 1.00 94.31 91 SER A N 1
ATOM 746 C CA . SER A 1 91 ? -5.695 1.034 10.144 1.00 94.31 91 SER A CA 1
ATOM 747 C C . SER A 1 91 ? -5.656 0.872 8.632 1.00 94.31 91 SER A C 1
ATOM 749 O O . SER A 1 91 ? -6.211 -0.081 8.075 1.00 94.31 91 SER A O 1
ATOM 751 N N . PHE A 1 92 ? -5.017 1.822 7.965 1.00 92.00 92 PHE A N 1
ATOM 752 C CA . PHE A 1 92 ? -4.868 1.862 6.522 1.00 92.00 92 PHE A CA 1
ATOM 753 C C . PHE A 1 92 ? -3.397 1.736 6.155 1.00 92.00 92 PHE A C 1
ATOM 755 O O . PHE A 1 92 ? -2.547 2.464 6.666 1.00 92.00 92 PHE A O 1
ATOM 762 N N . SER A 1 93 ? -3.098 0.846 5.220 1.00 93.38 93 SER A N 1
ATOM 763 C CA . SER A 1 93 ? -1.801 0.811 4.571 1.00 93.38 93 SER A CA 1
ATOM 764 C C . SER A 1 93 ? -1.931 0.631 3.071 1.00 93.38 93 SER A C 1
ATOM 766 O O . SER A 1 93 ? -2.869 0.013 2.556 1.00 93.38 93 SER A O 1
ATOM 768 N N . TRP A 1 94 ? -0.951 1.170 2.360 1.00 91.75 94 TRP A N 1
ATOM 769 C CA . TRP A 1 94 ? -0.754 0.857 0.960 1.00 91.75 94 TRP A CA 1
ATOM 770 C C . TRP A 1 94 ? 0.722 0.706 0.633 1.00 91.75 94 TRP A C 1
ATOM 772 O O . TRP A 1 94 ? 1.585 1.267 1.309 1.00 91.75 94 TRP A O 1
ATOM 782 N N . ARG A 1 95 ? 1.010 -0.075 -0.408 1.00 91.94 95 ARG A N 1
ATOM 783 C CA . ARG A 1 95 ? 2.361 -0.298 -0.923 1.00 91.94 95 ARG A CA 1
ATOM 784 C C . ARG A 1 95 ? 2.341 -0.403 -2.440 1.00 91.94 95 ARG A C 1
ATOM 786 O O . ARG A 1 95 ? 1.571 -1.187 -2.978 1.00 91.94 95 ARG A O 1
ATOM 793 N N . LEU A 1 96 ? 3.202 0.346 -3.111 1.00 90.19 96 LEU A N 1
ATOM 794 C CA . LEU A 1 96 ? 3.361 0.367 -4.558 1.00 90.19 96 LEU A CA 1
ATOM 795 C C . LEU A 1 96 ? 4.676 -0.314 -4.948 1.00 90.19 96 LEU A C 1
ATOM 797 O O . LEU A 1 96 ? 5.740 0.034 -4.435 1.00 90.19 96 LEU A O 1
ATOM 801 N N . GLU A 1 97 ? 4.604 -1.283 -5.855 1.00 90.50 97 GLU A N 1
ATOM 802 C CA . GLU A 1 97 ? 5.744 -2.099 -6.276 1.00 90.50 97 GLU A CA 1
ATOM 803 C C . GLU A 1 97 ? 5.871 -2.123 -7.799 1.00 90.50 97 GLU A C 1
ATOM 805 O O . GLU A 1 97 ? 4.889 -2.326 -8.508 1.00 90.50 97 GLU A O 1
ATOM 810 N N . GLY A 1 98 ? 7.087 -1.936 -8.319 1.00 90.56 98 GLY A N 1
ATOM 811 C CA . GLY A 1 98 ? 7.377 -2.106 -9.745 1.00 90.56 98 GLY A CA 1
ATOM 812 C C . GLY A 1 98 ? 7.369 -3.578 -10.149 1.00 90.56 98 GLY A C 1
ATOM 813 O O . GLY A 1 98 ? 8.000 -4.407 -9.492 1.00 90.56 98 GLY A O 1
ATOM 814 N N . LYS A 1 99 ? 6.680 -3.905 -11.246 1.00 92.25 99 LYS A N 1
ATOM 815 C CA . LYS A 1 99 ? 6.562 -5.289 -11.741 1.00 92.25 99 LYS A CA 1
ATOM 816 C C . LYS A 1 99 ? 7.797 -5.765 -12.503 1.00 92.25 99 LYS A C 1
ATOM 818 O O . LYS A 1 99 ? 8.022 -6.966 -12.611 1.00 92.25 99 LYS A O 1
ATOM 823 N N . ASP A 1 100 ? 8.594 -4.833 -13.010 1.00 90.62 100 ASP A N 1
ATOM 824 C CA . ASP A 1 100 ? 9.836 -5.083 -13.738 1.00 90.62 100 ASP A CA 1
ATOM 825 C C . ASP A 1 100 ? 10.958 -4.152 -13.259 1.00 90.62 100 ASP A C 1
ATOM 827 O O . ASP A 1 100 ? 10.738 -3.232 -12.471 1.00 90.62 100 ASP A O 1
ATOM 831 N N . GLU A 1 101 ? 12.182 -4.403 -13.721 1.00 86.38 101 GLU A N 1
ATOM 832 C CA . GLU A 1 101 ? 13.374 -3.662 -13.291 1.00 86.38 101 GLU A CA 1
ATOM 833 C C . GLU A 1 101 ? 13.321 -2.167 -13.633 1.00 86.38 101 GLU A C 1
ATOM 835 O O . GLU A 1 101 ? 13.821 -1.343 -12.872 1.00 86.38 101 GLU A O 1
ATOM 840 N N . VAL A 1 102 ? 12.690 -1.799 -14.751 1.00 84.12 102 VAL A N 1
ATOM 841 C CA . VAL A 1 102 ? 12.527 -0.401 -15.186 1.00 84.12 102 VAL A CA 1
ATOM 842 C C . VAL A 1 102 ? 11.596 0.331 -14.216 1.00 84.12 102 VAL A C 1
ATOM 844 O O . VAL A 1 102 ? 11.927 1.393 -13.688 1.00 84.12 102 VAL A O 1
ATOM 847 N N . SER A 1 103 ? 10.461 -0.289 -13.912 1.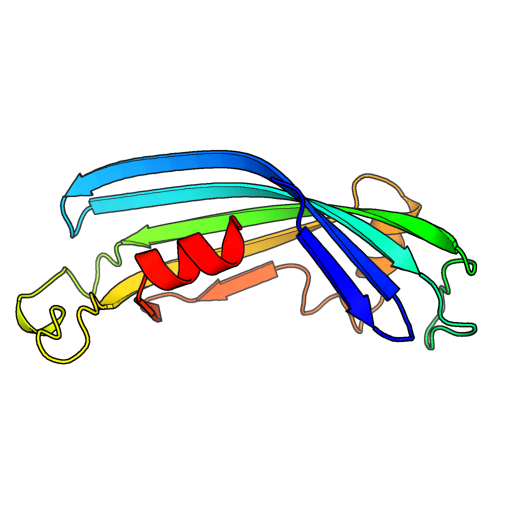00 86.88 103 SER A N 1
ATOM 848 C CA . SER A 1 103 ? 9.442 0.218 -12.999 1.00 86.88 103 SER A CA 1
ATOM 849 C C . SER A 1 103 ? 9.977 0.285 -11.563 1.00 86.88 103 SER A C 1
ATOM 851 O O . SER A 1 103 ? 9.811 1.297 -10.884 1.00 86.88 103 SER A O 1
ATOM 853 N N . LYS A 1 104 ? 10.696 -0.743 -11.094 1.00 85.88 104 LYS A N 1
ATOM 854 C CA . LYS A 1 104 ? 11.333 -0.734 -9.763 1.00 85.88 104 LYS A CA 1
ATOM 855 C C . LYS A 1 104 ? 12.328 0.417 -9.619 1.00 85.88 104 LYS A C 1
ATOM 857 O O . LYS A 1 104 ? 12.241 1.164 -8.645 1.00 85.88 104 LYS A O 1
ATOM 862 N N . LYS A 1 105 ? 13.207 0.608 -10.609 1.00 81.38 105 LYS A N 1
ATOM 863 C CA . LYS A 1 105 ? 14.200 1.695 -10.614 1.00 81.38 105 LYS A CA 1
ATOM 864 C C . LYS A 1 105 ? 13.564 3.076 -10.536 1.00 81.38 105 LYS A C 1
ATOM 866 O O . LYS A 1 105 ? 14.096 3.941 -9.848 1.00 81.38 105 LYS A O 1
ATOM 871 N N . LEU A 1 106 ? 12.407 3.283 -11.168 1.00 77.38 106 LEU A N 1
ATOM 872 C CA . LEU A 1 106 ? 11.686 4.552 -11.049 1.00 77.38 106 LEU A CA 1
ATOM 873 C C . LEU A 1 106 ? 11.329 4.872 -9.587 1.00 77.38 106 LEU A C 1
ATOM 875 O O . LEU A 1 106 ? 11.484 6.013 -9.156 1.00 77.38 106 LEU A O 1
ATOM 879 N N . PHE A 1 107 ? 10.911 3.875 -8.800 1.00 71.75 107 PHE A N 1
ATOM 880 C CA . PHE A 1 107 ? 10.623 4.058 -7.371 1.00 71.75 107 PHE A CA 1
ATOM 881 C C . PHE A 1 107 ? 11.874 4.192 -6.505 1.00 71.75 107 PHE A C 1
ATOM 883 O O . PHE A 1 107 ? 11.811 4.793 -5.426 1.00 71.75 107 PHE A O 1
ATOM 890 N N . GLU A 1 108 ? 13.006 3.650 -6.956 1.00 68.94 108 GLU A N 1
ATOM 891 C CA . GLU A 1 108 ? 14.302 3.809 -6.293 1.00 68.94 108 GLU A CA 1
ATOM 892 C C . GLU A 1 108 ? 14.766 5.267 -6.238 1.00 68.94 108 GLU A C 1
ATOM 894 O O . GLU A 1 108 ? 15.453 5.654 -5.291 1.00 68.94 108 GLU A O 1
ATOM 899 N N . LEU A 1 109 ? 14.285 6.104 -7.158 1.00 70.19 109 LEU A N 1
ATOM 900 C CA . LEU A 1 109 ? 14.508 7.544 -7.139 1.00 70.19 109 LEU A CA 1
ATOM 901 C C . LEU A 1 109 ? 13.784 8.193 -5.948 1.00 70.19 109 LEU A C 1
ATOM 903 O O . LEU A 1 109 ? 12.601 7.965 -5.683 1.00 70.19 109 LEU A O 1
ATOM 907 N N . SER A 1 110 ? 14.510 9.044 -5.222 1.00 54.28 110 SER A N 1
ATOM 908 C CA . SER A 1 110 ? 14.119 9.611 -3.921 1.00 54.28 110 SER A CA 1
ATOM 909 C C . SER A 1 110 ? 12.754 10.312 -3.893 1.00 54.28 110 SER A C 1
ATOM 911 O O . SER A 1 110 ? 12.095 10.324 -2.852 1.00 54.28 110 SER A O 1
ATOM 913 N N . VAL A 1 111 ? 12.301 10.857 -5.025 1.00 57.19 111 VAL A N 1
ATOM 914 C CA . VAL A 1 111 ? 11.009 11.553 -5.145 1.00 57.19 111 VAL A CA 1
ATOM 915 C C . VAL A 1 111 ? 9.839 10.601 -4.918 1.00 57.19 111 VAL A C 1
ATOM 917 O O . VAL A 1 111 ? 8.892 10.950 -4.215 1.00 57.19 111 VAL A O 1
ATOM 920 N N . PHE A 1 112 ? 9.934 9.378 -5.439 1.00 63.09 112 PHE A N 1
ATOM 921 C CA . PHE A 1 112 ? 8.907 8.356 -5.275 1.00 63.09 112 PHE A CA 1
ATOM 922 C C . PHE A 1 112 ? 9.173 7.428 -4.092 1.00 63.09 112 PHE A C 1
ATOM 924 O O . PHE A 1 112 ? 8.256 6.751 -3.638 1.00 63.09 112 PHE A O 1
ATOM 931 N N . GLY A 1 113 ? 10.391 7.427 -3.539 1.00 61.44 113 GLY A N 1
ATOM 932 C CA . GLY A 1 113 ? 10.755 6.625 -2.369 1.00 61.44 113 GLY A CA 1
ATOM 933 C C . GLY A 1 113 ? 9.789 6.784 -1.192 1.00 61.44 113 GLY A C 1
ATOM 934 O O . GLY A 1 113 ? 9.352 5.792 -0.614 1.00 61.44 113 GLY A O 1
ATOM 935 N N . ARG A 1 114 ? 9.378 8.024 -0.896 1.00 60.75 114 ARG A N 1
ATOM 936 C CA . ARG A 1 114 ? 8.388 8.324 0.158 1.00 60.75 114 ARG A CA 1
ATOM 937 C C . ARG A 1 114 ? 6.966 7.878 -0.182 1.00 60.75 114 ARG A C 1
ATOM 939 O O . ARG A 1 114 ? 6.150 7.729 0.713 1.00 60.75 114 ARG A O 1
ATOM 946 N N . ALA A 1 115 ? 6.687 7.668 -1.461 1.00 68.19 115 ALA A N 1
ATOM 947 C CA . ALA A 1 115 ? 5.413 7.201 -1.980 1.00 68.19 115 ALA A CA 1
ATOM 948 C C . ALA A 1 115 ? 5.467 5.710 -2.367 1.00 68.19 115 ALA A C 1
ATOM 950 O O . ALA A 1 115 ? 4.699 5.273 -3.216 1.00 68.19 115 ALA A O 1
ATOM 951 N N . ARG A 1 116 ? 6.386 4.917 -1.795 1.00 81.69 116 ARG A N 1
ATOM 952 C CA . ARG A 1 116 ? 6.377 3.455 -1.986 1.00 81.69 116 ARG A CA 1
ATOM 953 C C . ARG A 1 116 ? 5.432 2.756 -1.041 1.00 81.69 116 ARG A C 1
ATOM 955 O O . ARG A 1 116 ? 4.864 1.734 -1.396 1.00 81.69 116 ARG A O 1
ATOM 962 N N . ALA A 1 117 ? 5.323 3.259 0.175 1.00 87.25 117 ALA A N 1
ATOM 963 C CA . ALA A 1 117 ? 4.469 2.681 1.180 1.00 87.25 117 ALA A CA 1
ATOM 964 C C . ALA A 1 117 ? 4.005 3.768 2.132 1.00 87.25 117 ALA A C 1
ATOM 966 O O . ALA A 1 117 ? 4.717 4.737 2.397 1.00 87.25 117 ALA A O 1
ATOM 967 N N . PHE A 1 118 ? 2.816 3.569 2.661 1.00 89.38 118 PHE A N 1
ATOM 968 C CA . PHE A 1 118 ? 2.225 4.416 3.671 1.00 89.38 118 PHE A CA 1
ATOM 969 C C . PHE A 1 118 ? 1.462 3.524 4.627 1.00 89.38 118 PHE A C 1
ATOM 971 O O . PHE A 1 118 ? 0.840 2.541 4.218 1.00 89.38 118 PHE A O 1
ATOM 978 N N . GLN A 1 119 ? 1.501 3.889 5.895 1.00 91.75 119 GLN A N 1
ATOM 979 C CA . GLN A 1 119 ? 0.705 3.265 6.925 1.00 91.75 119 GLN A CA 1
ATOM 980 C C . GLN A 1 119 ? 0.246 4.354 7.882 1.00 91.75 119 GLN A C 1
ATOM 982 O O . GLN A 1 119 ? 1.025 5.233 8.252 1.00 91.75 119 GLN A O 1
ATOM 987 N N . ILE A 1 120 ? -1.019 4.283 8.266 1.00 92.88 120 ILE A N 1
ATOM 988 C CA . ILE A 1 120 ? -1.621 5.128 9.281 1.00 92.88 120 ILE A CA 1
ATOM 989 C C . ILE A 1 120 ? -2.593 4.283 10.094 1.00 92.88 120 ILE A C 1
ATOM 991 O O . ILE A 1 120 ? -3.367 3.502 9.540 1.00 92.88 120 ILE A O 1
ATOM 995 N N . ASP A 1 121 ? -2.539 4.443 11.406 1.00 91.81 121 ASP A N 1
ATOM 996 C CA . ASP A 1 121 ? -3.486 3.833 12.328 1.00 91.81 121 ASP A CA 1
ATOM 997 C C . ASP A 1 121 ? -4.558 4.853 12.717 1.00 91.81 121 ASP A C 1
ATOM 999 O O . ASP A 1 121 ? -4.335 6.062 12.627 1.00 91.81 121 ASP A O 1
ATOM 1003 N N . ASP A 1 122 ? -5.728 4.363 13.128 1.00 90.94 122 ASP A N 1
ATOM 1004 C CA . ASP A 1 122 ? -6.828 5.201 13.624 1.00 90.94 122 ASP A CA 1
ATOM 1005 C C . ASP A 1 122 ? -7.290 6.302 12.647 1.00 90.94 122 ASP A C 1
ATOM 1007 O O . ASP A 1 122 ? -7.790 7.358 13.043 1.00 90.94 122 ASP A O 1
ATOM 1011 N N . TYR A 1 123 ? -7.172 6.057 11.340 1.00 90.69 123 TYR A N 1
ATOM 1012 C CA . TYR A 1 123 ? -7.622 6.999 10.324 1.00 90.69 123 TYR A CA 1
ATOM 1013 C C . TYR A 1 123 ? -9.140 6.934 10.157 1.00 90.69 123 TYR A C 1
ATOM 1015 O O . TYR A 1 123 ? -9.696 5.873 9.876 1.00 90.69 123 TYR A O 1
ATOM 1023 N N . LYS A 1 124 ? -9.822 8.074 10.300 1.00 90.56 124 LYS A N 1
ATOM 1024 C CA . LYS A 1 124 ? -11.270 8.177 10.089 1.00 90.56 124 LYS A CA 1
ATOM 1025 C C . LYS A 1 124 ? -11.580 8.385 8.609 1.00 90.56 124 LYS A C 1
ATOM 1027 O O . LYS A 1 124 ? -11.151 9.377 8.023 1.00 90.56 124 LYS A O 1
ATOM 1032 N N . ILE A 1 125 ? -12.353 7.481 8.013 1.00 88.31 125 ILE A N 1
ATOM 1033 C CA . ILE A 1 125 ? -12.668 7.500 6.581 1.00 88.31 125 ILE A CA 1
ATOM 1034 C C . ILE A 1 125 ? -14.118 7.094 6.305 1.00 88.31 125 ILE A C 1
ATOM 1036 O O . ILE A 1 125 ? -14.635 6.162 6.920 1.00 88.31 125 ILE A O 1
ATOM 1040 N N . ASN A 1 126 ? -14.755 7.722 5.312 1.00 87.62 126 ASN A N 1
ATOM 1041 C CA . ASN A 1 126 ? -15.963 7.164 4.703 1.00 87.62 126 ASN A CA 1
ATOM 1042 C C . ASN A 1 126 ? -15.549 5.992 3.806 1.00 87.62 126 ASN A C 1
ATOM 1044 O O . ASN A 1 126 ? -15.232 6.165 2.624 1.00 87.62 126 ASN A O 1
ATOM 1048 N N . LEU A 1 127 ? -15.480 4.806 4.414 1.00 79.62 127 LEU A N 1
ATOM 1049 C CA . LEU A 1 127 ? -14.859 3.629 3.815 1.00 79.62 127 LEU A CA 1
ATOM 1050 C C . LEU A 1 127 ? -15.495 3.279 2.472 1.00 79.62 127 LEU A C 1
ATOM 1052 O O . LEU A 1 127 ? -14.778 3.113 1.495 1.00 79.62 127 LEU A O 1
ATOM 1056 N N . PHE A 1 128 ? -16.822 3.206 2.389 1.00 80.00 128 PHE A N 1
ATOM 1057 C CA . PHE A 1 128 ? -17.496 2.789 1.158 1.00 80.00 128 PHE A CA 1
ATOM 1058 C C . PHE A 1 128 ? -17.244 3.754 0.004 1.00 80.00 128 PHE A C 1
ATOM 1060 O O . PHE A 1 128 ? -16.908 3.314 -1.094 1.00 80.00 128 PHE A O 1
ATOM 1067 N N . SER A 1 129 ? -17.328 5.060 0.259 1.00 80.69 129 SER A N 1
ATOM 1068 C CA . SER A 1 129 ? -17.042 6.068 -0.768 1.00 80.69 129 SER A CA 1
ATOM 1069 C C . SER A 1 129 ? -15.589 5.988 -1.232 1.00 80.69 129 SER A C 1
ATOM 1071 O O . SER A 1 129 ? -15.311 6.060 -2.429 1.00 80.69 129 SER A O 1
ATOM 1073 N N . TYR A 1 130 ? -14.662 5.777 -0.295 1.00 80.31 130 TYR A N 1
ATOM 1074 C CA . TYR A 1 130 ? -13.246 5.640 -0.612 1.00 80.31 130 TYR A CA 1
ATOM 1075 C C . TYR A 1 130 ? -12.941 4.357 -1.391 1.00 80.31 130 TYR A C 1
ATOM 1077 O O . TYR A 1 130 ? -12.240 4.399 -2.396 1.00 80.31 130 TYR A O 1
ATOM 1085 N N . LEU A 1 131 ? -13.505 3.219 -0.981 1.00 79.56 131 LEU A N 1
ATOM 1086 C CA . LEU A 1 131 ? -13.368 1.948 -1.690 1.00 79.56 131 LEU A CA 1
ATOM 1087 C C . LEU A 1 131 ? -13.923 2.054 -3.109 1.00 79.56 131 LEU A C 1
ATOM 1089 O O . LEU A 1 131 ? -13.271 1.621 -4.053 1.00 79.56 131 LEU A O 1
ATOM 1093 N N . VAL A 1 132 ? -15.084 2.688 -3.283 1.00 81.12 132 VAL A N 1
ATOM 1094 C CA . VAL A 1 132 ? -15.641 2.960 -4.610 1.00 81.12 132 VAL A CA 1
ATOM 1095 C C . VAL A 1 132 ? -14.682 3.822 -5.431 1.00 81.12 132 VAL A C 1
ATOM 1097 O O . VAL A 1 132 ? -14.426 3.483 -6.578 1.00 81.12 132 VAL A O 1
ATOM 1100 N N . TYR A 1 133 ? -14.113 4.889 -4.871 1.00 79.06 133 TYR A N 1
ATOM 1101 C CA . TYR A 1 13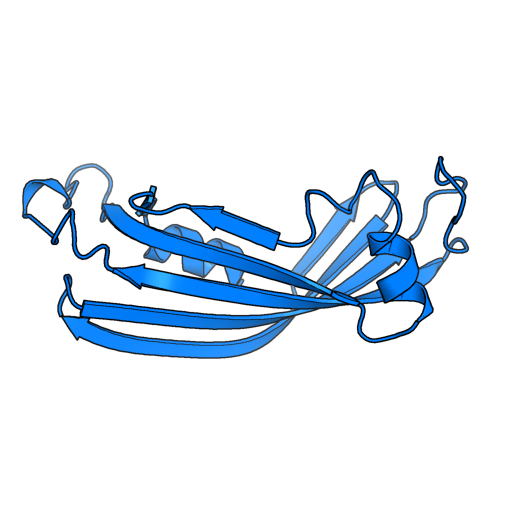3 ? -13.132 5.719 -5.576 1.00 79.06 133 TYR A CA 1
ATOM 1102 C C . 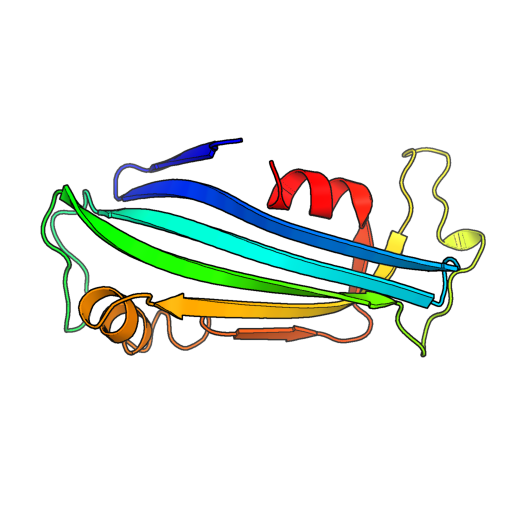TYR A 1 133 ? -11.870 4.941 -5.984 1.00 79.06 133 TYR A C 1
ATOM 1104 O O . TYR A 1 133 ? -11.388 5.109 -7.098 1.00 79.06 133 TYR A O 1
ATOM 1112 N N . VAL A 1 134 ? -11.353 4.077 -5.106 1.00 73.62 134 VAL A N 1
ATOM 1113 C CA . VAL A 1 134 ? -10.117 3.315 -5.345 1.00 73.62 134 VAL A CA 1
ATOM 1114 C C . VAL A 1 134 ? -10.312 2.171 -6.334 1.00 73.62 134 VAL A C 1
ATOM 1116 O O . VAL A 1 134 ? -9.412 1.883 -7.113 1.00 73.62 134 VAL A O 1
ATOM 1119 N N . ILE A 1 135 ? -11.450 1.480 -6.285 1.00 72.31 135 ILE A N 1
ATOM 1120 C CA . ILE A 1 135 ? -11.702 0.277 -7.095 1.00 72.31 135 ILE A CA 1
ATOM 1121 C C . ILE A 1 135 ? -12.285 0.638 -8.454 1.00 72.31 135 ILE A C 1
ATOM 1123 O O . ILE A 1 135 ? -12.151 -0.154 -9.396 1.00 72.31 135 ILE A O 1
ATOM 1127 N N . ARG A 1 136 ? -12.981 1.781 -8.540 1.00 67.56 136 ARG A N 1
ATOM 1128 C CA . ARG A 1 136 ? -13.502 2.229 -9.820 1.00 67.56 136 ARG A CA 1
ATOM 1129 C C . ARG A 1 136 ? -12.348 2.372 -10.801 1.00 67.56 136 ARG A C 1
ATOM 1131 O O . ARG A 1 136 ? -12.529 1.879 -11.937 1.00 67.56 136 ARG A O 1
#

InterPro domains:
  IPR001595 Mycoplasma-specific lipoprotein, type 3 [PF00938] (13-135)

Sequence (136 aa):
MKISLSTSLFSIEQKVEYFNLNYQSLSDFSVVAKLNYTFTWYGNDFSIGFAPKKGEKLYFDLFFTFKASPNHPFAAENFKPDSEAIDFYVSFSWRLEGKDEVSKKLFELSVFGRARAFQIDDYKINLFSYLVYVIR